Protein AF-A0A7C3MHK4-F1 (afdb_monomer)

Radius of gyration: 19.84 Å; Cα contacts (8 Å, |Δi|>4): 59; chains: 1; bounding box: 45×28×49 Å

Solvent-accessible surface area (backbone atoms only — not comparable to full-atom values): 6741 Å² total; per-residue (Å²): 111,69,72,44,54,50,44,18,52,47,42,41,50,60,54,57,68,44,49,67,60,48,52,50,52,38,53,49,46,48,49,54,54,48,51,56,50,53,50,51,54,51,50,49,67,73,64,81,41,80,51,62,92,88,40,38,67,70,56,47,50,49,47,54,53,53,52,45,42,54,48,48,60,54,54,64,69,70,69,54,64,65,62,58,47,29,56,75,71,55,50,45,64,71,50,67,77,42,104,55,60,66,68,56,52,52,50,28,34,49,50,23,52,45,64,55,45,65,78,44,84

Structure (mmCIF, N/CA/C/O backbone):
data_AF-A0A7C3MHK4-F1
#
_entry.id   AF-A0A7C3MHK4-F1
#
loop_
_atom_site.group_PDB
_atom_site.id
_atom_site.type_symbol
_atom_site.label_atom_id
_atom_site.label_alt_id
_atom_site.label_comp_id
_atom_site.label_asym_id
_atom_site.label_entity_id
_atom_site.label_seq_id
_atom_site.pdbx_PDB_ins_code
_atom_site.Cartn_x
_atom_site.Cartn_y
_atom_site.Cartn_z
_atom_site.occupancy
_atom_site.B_iso_or_equiv
_atom_site.auth_seq_id
_atom_site.auth_comp_id
_atom_site.auth_asym_id
_atom_site.auth_atom_id
_atom_site.pdbx_PDB_model_num
ATOM 1 N N . MET A 1 1 ? 14.362 14.128 -16.354 1.00 67.44 1 MET A N 1
ATOM 2 C CA . MET A 1 1 ? 13.128 13.896 -15.567 1.00 67.44 1 MET A CA 1
ATOM 3 C C . MET A 1 1 ? 12.041 13.208 -16.386 1.00 67.44 1 MET A C 1
ATOM 5 O O . MET A 1 1 ? 11.544 12.184 -15.946 1.00 67.44 1 MET A O 1
ATOM 9 N N . VAL A 1 2 ? 11.758 13.673 -17.607 1.00 85.19 2 VAL A N 1
ATOM 10 C CA . VAL A 1 2 ? 10.745 13.094 -18.517 1.00 85.19 2 VAL A CA 1
ATOM 11 C C . VAL A 1 2 ? 10.834 11.562 -18.672 1.00 85.19 2 VAL A C 1
ATOM 13 O O . VAL A 1 2 ? 9.817 10.884 -18.595 1.00 85.19 2 VAL A O 1
ATOM 16 N N . LYS A 1 3 ? 12.046 10.994 -18.785 1.00 86.88 3 LYS A N 1
ATOM 17 C CA . LYS A 1 3 ? 12.261 9.534 -18.890 1.00 86.88 3 LYS A CA 1
ATOM 18 C C . LYS A 1 3 ? 11.658 8.717 -17.735 1.00 86.88 3 LYS A C 1
ATOM 20 O O . LYS A 1 3 ? 11.111 7.649 -17.962 1.00 86.88 3 LYS A O 1
ATOM 25 N N . TYR A 1 4 ? 11.722 9.241 -16.514 1.00 86.81 4 TYR A N 1
ATOM 26 C CA . TYR A 1 4 ? 11.222 8.576 -15.308 1.00 86.81 4 TYR A CA 1
ATOM 27 C C . TYR A 1 4 ? 9.695 8.660 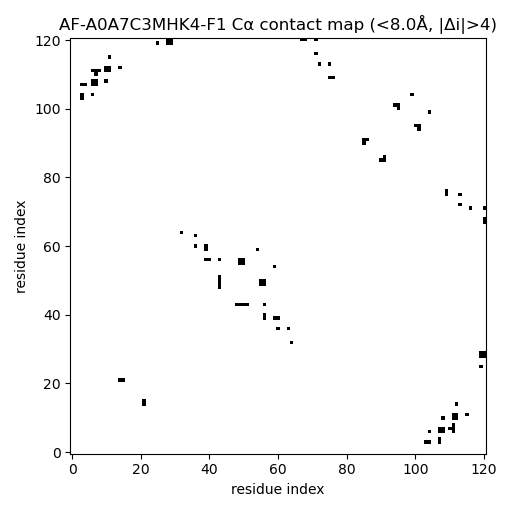-15.199 1.00 86.81 4 TYR A C 1
ATOM 29 O O . TYR A 1 4 ? 9.049 7.690 -14.817 1.00 86.81 4 TYR A O 1
ATOM 37 N N . LEU A 1 5 ? 9.105 9.772 -15.650 1.00 87.12 5 LEU A N 1
ATOM 38 C CA . LEU A 1 5 ? 7.650 9.916 -15.760 1.00 87.12 5 LEU A CA 1
ATOM 39 C C . LEU A 1 5 ? 7.046 8.944 -16.782 1.00 87.12 5 LEU A C 1
ATOM 41 O O . LEU A 1 5 ? 5.965 8.408 -16.554 1.00 87.12 5 LEU A O 1
ATOM 45 N N . TYR A 1 6 ? 7.744 8.674 -17.889 1.00 89.81 6 TYR A N 1
ATOM 46 C CA . TYR A 1 6 ? 7.305 7.651 -18.842 1.00 89.81 6 TYR A CA 1
ATOM 47 C C . TYR A 1 6 ? 7.325 6.247 -18.236 1.00 89.81 6 TYR A C 1
ATOM 49 O O . TYR A 1 6 ? 6.387 5.490 -18.462 1.00 89.81 6 TYR A O 1
ATOM 57 N N . ILE A 1 7 ? 8.344 5.918 -17.437 1.00 87.31 7 ILE A N 1
ATOM 58 C CA . ILE A 1 7 ? 8.424 4.632 -16.726 1.00 87.31 7 ILE A CA 1
ATOM 59 C C . ILE A 1 7 ? 7.272 4.501 -15.725 1.00 87.31 7 ILE A C 1
ATOM 61 O O . ILE A 1 7 ? 6.604 3.473 -15.700 1.00 87.31 7 ILE A O 1
ATOM 65 N N . PHE A 1 8 ? 6.983 5.562 -14.968 1.00 86.00 8 PHE A N 1
ATOM 66 C CA . PHE A 1 8 ? 5.824 5.612 -14.074 1.00 86.00 8 PHE A CA 1
ATOM 67 C C . PHE A 1 8 ? 4.512 5.356 -14.833 1.00 86.00 8 PHE A C 1
ATOM 69 O O . PHE A 1 8 ? 3.716 4.501 -14.451 1.00 86.00 8 PHE A O 1
ATOM 76 N N . LYS A 1 9 ? 4.296 6.064 -15.951 1.00 88.50 9 LYS A N 1
ATOM 77 C CA . LYS A 1 9 ? 3.093 5.902 -16.779 1.00 88.50 9 LYS A CA 1
ATOM 78 C C . LYS A 1 9 ? 2.987 4.490 -17.359 1.00 88.50 9 LYS A C 1
ATOM 80 O O . LYS A 1 9 ? 1.888 3.953 -17.447 1.00 88.50 9 LYS A O 1
ATOM 85 N N . LEU A 1 10 ? 4.109 3.899 -17.763 1.00 88.56 10 LEU A N 1
ATOM 86 C CA . LEU A 1 10 ? 4.144 2.547 -18.309 1.00 88.56 10 LEU A CA 1
ATOM 87 C C . LEU A 1 10 ? 3.749 1.513 -17.251 1.00 88.56 10 LEU A C 1
ATOM 89 O O . LEU A 1 10 ? 2.877 0.696 -17.527 1.00 88.56 10 LEU A O 1
ATOM 93 N N . ALA A 1 11 ? 4.303 1.618 -16.040 1.00 83.75 11 ALA A N 1
ATOM 94 C CA . ALA A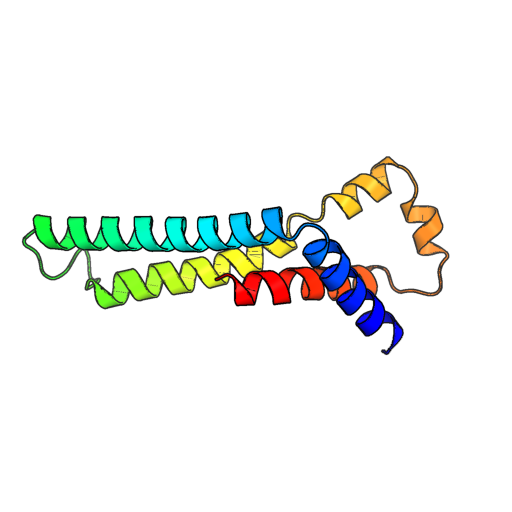 1 11 ? 3.943 0.757 -14.912 1.00 83.75 11 ALA A CA 1
ATOM 95 C C . ALA A 1 11 ? 2.438 0.831 -14.594 1.00 83.75 11 ALA A C 1
ATOM 97 O O . ALA A 1 11 ? 1.795 -0.178 -14.302 1.00 83.75 11 ALA A O 1
ATOM 98 N N . TRP A 1 12 ? 1.850 2.025 -14.719 1.00 82.00 12 TRP A N 1
ATOM 99 C CA . TRP A 1 12 ? 0.410 2.219 -14.557 1.00 82.00 12 TRP A CA 1
ATOM 100 C C . TRP A 1 12 ? -0.413 1.500 -15.633 1.00 82.00 12 TRP A C 1
ATOM 102 O O . TRP A 1 12 ? -1.395 0.823 -15.329 1.00 82.00 12 TRP A O 1
ATOM 112 N N . ILE A 1 13 ? -0.018 1.640 -16.901 1.00 87.44 13 ILE A N 1
ATOM 113 C CA . ILE A 1 13 ? -0.705 1.009 -18.037 1.00 87.44 13 ILE A CA 1
ATOM 114 C C . ILE A 1 13 ? -0.605 -0.515 -17.951 1.00 87.44 13 ILE A C 1
ATOM 116 O O . ILE A 1 13 ? -1.606 -1.194 -18.163 1.00 87.44 13 ILE A O 1
ATOM 120 N N . GLU A 1 14 ? 0.573 -1.040 -17.619 1.00 85.19 14 GLU A N 1
ATOM 121 C CA . GLU A 1 14 ? 0.816 -2.473 -17.448 1.00 85.19 14 GLU A CA 1
ATOM 122 C C . GLU A 1 14 ? -0.130 -3.070 -16.407 1.00 85.19 14 GLU A C 1
ATOM 124 O O . GLU A 1 14 ? -0.794 -4.075 -16.659 1.00 85.19 14 GLU A O 1
ATOM 129 N N . ARG A 1 15 ? -0.290 -2.395 -15.267 1.00 78.56 15 ARG A N 1
ATOM 130 C CA . ARG A 1 15 ? -1.185 -2.880 -14.220 1.00 78.56 15 ARG A CA 1
ATOM 131 C C . ARG A 1 15 ? -2.662 -2.754 -14.584 1.00 78.56 15 ARG A C 1
ATOM 133 O O . ARG A 1 15 ? -3.455 -3.645 -14.290 1.00 78.56 15 ARG A O 1
ATOM 140 N N . MET A 1 16 ? -3.029 -1.687 -15.292 1.00 80.75 16 MET A N 1
ATOM 141 C CA . MET A 1 16 ? -4.376 -1.516 -15.839 1.00 80.75 16 MET A CA 1
ATOM 142 C C . MET A 1 16 ? -4.693 -2.449 -17.014 1.00 80.75 16 MET A C 1
ATOM 144 O O . MET A 1 16 ? -5.865 -2.567 -17.374 1.00 80.75 16 MET A O 1
ATOM 148 N N . ALA A 1 17 ? -3.709 -3.120 -17.620 1.00 87.19 17 ALA A N 1
ATOM 149 C CA . ALA A 1 17 ? -3.976 -4.131 -18.641 1.00 87.19 17 ALA A CA 1
ATOM 150 C C . ALA A 1 17 ? -4.783 -5.298 -18.045 1.00 87.19 17 ALA A C 1
ATOM 152 O O . ALA A 1 17 ? -5.756 -5.756 -18.646 1.00 87.19 17 ALA A O 1
ATOM 153 N N . TYR A 1 18 ? -4.471 -5.689 -16.806 1.00 83.00 18 TYR A N 1
ATOM 154 C CA . TYR A 1 18 ? -5.171 -6.731 -16.054 1.00 83.00 18 TYR A CA 1
ATOM 155 C C . TYR A 1 18 ? -6.314 -6.157 -15.207 1.00 83.00 18 TYR A C 1
ATOM 157 O O . TYR A 1 18 ? -6.347 -6.293 -13.985 1.00 83.00 18 TYR A O 1
ATOM 165 N N . ARG A 1 19 ? -7.290 -5.521 -15.867 1.00 83.75 19 ARG A N 1
ATOM 166 C CA . ARG A 1 19 ? -8.408 -4.809 -15.212 1.00 83.75 19 ARG A CA 1
ATOM 167 C C . ARG A 1 19 ? -9.163 -5.654 -14.190 1.00 83.75 19 ARG A C 1
ATOM 169 O O . ARG A 1 19 ? -9.509 -5.153 -13.131 1.00 83.75 19 ARG A O 1
ATOM 176 N N . VAL A 1 20 ? -9.424 -6.925 -14.497 1.00 88.31 20 VAL A N 1
ATOM 177 C CA . VAL A 1 20 ? -10.140 -7.823 -13.576 1.00 88.31 20 VAL A CA 1
ATOM 178 C C . VAL A 1 20 ? -9.308 -8.092 -12.331 1.00 88.31 20 VAL A C 1
ATOM 180 O O . VAL A 1 20 ? -9.835 -7.990 -11.231 1.00 88.31 20 VAL A O 1
ATOM 183 N N . ASN A 1 21 ? -8.012 -8.368 -12.496 1.00 83.88 21 ASN A N 1
ATOM 184 C CA . ASN A 1 21 ? -7.110 -8.558 -11.365 1.00 83.88 21 ASN A CA 1
ATOM 185 C C . ASN A 1 21 ? -7.071 -7.301 -10.489 1.00 83.88 21 ASN A C 1
ATOM 187 O O . ASN A 1 21 ? -7.228 -7.392 -9.280 1.00 83.88 21 ASN A O 1
ATOM 191 N N . PHE A 1 22 ? -6.998 -6.121 -11.110 1.00 77.44 22 PHE A N 1
ATOM 192 C CA . PHE A 1 22 ? -7.094 -4.851 -10.397 1.00 77.44 22 PHE A CA 1
ATOM 193 C C . PHE A 1 22 ? -8.381 -4.717 -9.574 1.00 77.44 22 PHE A C 1
ATOM 195 O O . PHE A 1 22 ? -8.327 -4.404 -8.387 1.00 77.44 22 PHE A O 1
ATOM 202 N N . PHE A 1 23 ? -9.544 -4.958 -10.184 1.00 83.44 23 PHE A N 1
ATOM 203 C CA . PHE A 1 23 ? -10.813 -4.871 -9.462 1.00 83.44 23 PHE A CA 1
ATOM 204 C C . PHE A 1 23 ? -10.902 -5.898 -8.331 1.00 83.44 23 PHE A C 1
ATOM 206 O O . PHE A 1 23 ? -11.422 -5.574 -7.266 1.00 83.44 23 PHE A O 1
ATOM 213 N N . MET A 1 24 ? -10.379 -7.109 -8.536 1.00 87.56 24 MET A N 1
ATOM 214 C CA . MET A 1 24 ? -10.347 -8.145 -7.505 1.00 87.56 24 MET A CA 1
ATOM 215 C C . MET A 1 24 ? -9.421 -7.772 -6.347 1.00 87.56 24 MET A C 1
ATOM 217 O O . MET A 1 24 ? -9.795 -7.977 -5.195 1.00 87.56 24 MET A O 1
ATOM 221 N N . GLU A 1 25 ? -8.260 -7.178 -6.623 1.00 80.75 25 GLU A N 1
ATOM 222 C CA . GLU A 1 25 ? -7.360 -6.643 -5.595 1.00 80.75 25 GLU A CA 1
ATOM 223 C C . GLU A 1 25 ? -8.048 -5.545 -4.767 1.00 80.75 25 GLU A C 1
ATOM 225 O O . GLU A 1 25 ? -8.003 -5.604 -3.537 1.00 80.75 25 GLU A O 1
ATOM 230 N N . ILE A 1 26 ? -8.770 -4.614 -5.412 1.00 80.12 26 ILE A N 1
ATOM 231 C CA . ILE A 1 26 ? -9.554 -3.574 -4.712 1.00 80.12 26 ILE A CA 1
ATOM 232 C C . ILE A 1 26 ? -10.606 -4.171 -3.818 1.00 80.12 26 ILE A C 1
ATOM 234 O O . ILE A 1 26 ? -10.692 -3.854 -2.630 1.00 80.12 26 ILE A O 1
ATOM 238 N N . LEU A 1 27 ? -11.408 -5.048 -4.396 1.00 87.12 27 LEU A N 1
ATOM 239 C CA . LEU A 1 27 ? -12.505 -5.651 -3.684 1.00 87.12 27 LEU A CA 1
ATOM 240 C C . LEU A 1 27 ? -11.988 -6.437 -2.470 1.00 87.12 27 LEU A C 1
ATOM 242 O O . LEU A 1 27 ? -12.542 -6.319 -1.378 1.00 87.12 27 LEU A O 1
ATOM 246 N N . SER A 1 28 ? -10.881 -7.163 -2.637 1.00 86.56 28 SER A N 1
ATOM 247 C CA . SER A 1 28 ? -10.251 -7.949 -1.574 1.00 86.56 28 SER A CA 1
ATOM 248 C C . SER A 1 28 ? -9.688 -7.071 -0.451 1.00 86.56 28 SER A C 1
ATOM 250 O O . SER A 1 28 ? -9.900 -7.384 0.720 1.00 86.56 28 SER A O 1
ATOM 252 N N . GLY A 1 29 ? -9.029 -5.952 -0.777 1.00 83.19 29 GLY A N 1
ATOM 253 C CA . GLY A 1 29 ? -8.528 -4.985 0.210 1.00 83.19 29 GLY A CA 1
ATOM 254 C C . GLY A 1 29 ? -9.646 -4.339 1.035 1.00 83.19 29 GLY A C 1
ATOM 255 O O . GLY A 1 29 ? -9.558 -4.269 2.267 1.00 83.19 29 GLY A O 1
ATOM 256 N N . ILE A 1 30 ? -10.748 -3.955 0.379 1.00 84.75 30 ILE A N 1
ATOM 257 C CA . ILE A 1 30 ? -11.942 -3.418 1.047 1.00 84.75 30 ILE A CA 1
ATOM 258 C C . ILE A 1 30 ? -12.565 -4.473 1.963 1.00 84.75 30 ILE A C 1
ATOM 260 O O . ILE A 1 30 ? -12.833 -4.183 3.128 1.00 84.75 30 ILE A O 1
ATOM 264 N N . PHE A 1 31 ? -12.774 -5.701 1.479 1.00 90.75 31 PHE A N 1
ATOM 265 C CA . PHE A 1 31 ? -13.341 -6.769 2.305 1.00 90.75 31 PHE A CA 1
ATOM 266 C C . PHE A 1 31 ? -12.457 -7.094 3.504 1.00 90.75 31 PHE A C 1
ATOM 268 O O . PHE A 1 31 ? -12.976 -7.195 4.611 1.00 90.75 31 PHE A O 1
ATOM 275 N N . SER A 1 32 ? -11.142 -7.199 3.315 1.00 88.38 32 SER A N 1
ATOM 276 C CA . SER A 1 32 ? -10.192 -7.427 4.408 1.00 88.38 32 SER A CA 1
ATOM 277 C C . SER A 1 32 ? -10.304 -6.337 5.483 1.00 88.38 32 SER A C 1
ATOM 279 O O . SER A 1 32 ? -10.459 -6.637 6.670 1.00 88.38 32 SER A O 1
ATOM 281 N N . SER A 1 33 ? -10.354 -5.069 5.059 1.00 87.19 33 SER A N 1
ATOM 282 C CA . SER A 1 33 ? -10.527 -3.914 5.950 1.00 87.19 33 SER A CA 1
ATOM 283 C C . SER A 1 33 ? -11.880 -3.924 6.674 1.00 87.19 33 SER A C 1
ATOM 285 O O . SER A 1 33 ? -11.959 -3.667 7.874 1.00 87.19 33 SER A O 1
ATOM 287 N N . LEU A 1 34 ? -12.966 -4.267 5.980 1.00 91.06 34 LEU A N 1
ATOM 288 C CA . LEU A 1 34 ? -14.291 -4.370 6.591 1.00 91.06 34 LEU A CA 1
ATOM 289 C C . LEU A 1 34 ? -14.372 -5.524 7.591 1.00 91.06 34 LEU A C 1
ATOM 291 O O . LEU A 1 34 ? -14.934 -5.351 8.668 1.00 91.06 34 LEU A O 1
ATOM 295 N N . ILE A 1 35 ? -13.794 -6.683 7.267 1.00 93.94 35 ILE A N 1
ATOM 296 C CA . ILE A 1 35 ? -13.778 -7.858 8.145 1.00 93.94 35 ILE A CA 1
ATOM 297 C C . ILE A 1 35 ? -13.094 -7.513 9.466 1.00 93.94 35 ILE A C 1
ATOM 299 O O . ILE A 1 35 ? -13.662 -7.785 10.525 1.00 93.94 35 ILE A O 1
ATOM 303 N N . ILE A 1 36 ? -11.919 -6.875 9.427 1.00 91.44 36 ILE A N 1
ATOM 304 C CA . ILE A 1 36 ? -11.204 -6.518 10.657 1.00 91.44 36 ILE A CA 1
ATOM 305 C C . ILE A 1 36 ? -11.977 -5.473 11.477 1.00 91.44 36 ILE A C 1
ATOM 307 O O . ILE A 1 36 ? -12.071 -5.603 12.697 1.00 91.44 36 ILE A O 1
ATOM 311 N N . ILE A 1 37 ? -12.618 -4.492 10.833 1.00 91.94 37 ILE A N 1
ATOM 312 C CA . ILE A 1 37 ? -13.445 -3.492 11.526 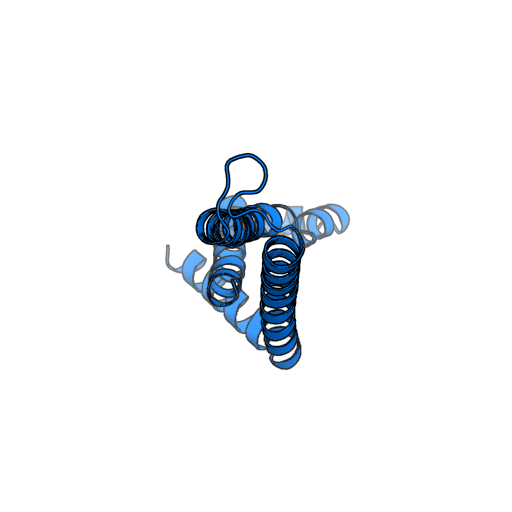1.00 91.94 37 ILE A CA 1
ATOM 313 C C . ILE A 1 37 ? -14.686 -4.144 12.153 1.00 91.94 37 ILE A C 1
ATOM 315 O O . ILE A 1 37 ? -14.974 -3.909 13.327 1.00 91.94 37 ILE A O 1
ATOM 319 N N . PHE A 1 38 ? -15.419 -4.983 11.413 1.00 94.44 38 PHE A N 1
ATOM 320 C CA . PHE A 1 38 ? -16.600 -5.685 11.926 1.00 94.44 38 PHE A CA 1
ATOM 321 C C . PHE A 1 38 ? -16.258 -6.634 13.070 1.00 94.44 38 PHE A C 1
ATOM 323 O O . PHE A 1 38 ? -17.013 -6.705 14.042 1.00 94.44 38 PHE A O 1
ATOM 330 N N . LEU A 1 39 ? -15.111 -7.311 12.991 1.00 94.81 39 LEU A N 1
ATOM 331 C CA . LEU A 1 39 ? -14.602 -8.148 14.068 1.00 94.81 39 LEU A CA 1
ATOM 332 C C . LEU A 1 39 ? -14.421 -7.331 15.351 1.00 94.81 39 LEU A C 1
ATOM 334 O O . LEU A 1 39 ? -14.974 -7.691 16.389 1.00 94.81 39 LEU A O 1
ATOM 338 N N . TRP A 1 40 ? -13.709 -6.204 15.284 1.00 93.56 40 TRP A N 1
ATOM 339 C CA . TRP A 1 40 ? -13.487 -5.362 16.460 1.00 93.56 40 TRP A CA 1
ATOM 340 C C . TRP A 1 40 ? -14.773 -4.704 16.964 1.00 93.56 40 TRP A C 1
ATOM 342 O O . TRP A 1 40 ? -14.997 -4.668 18.172 1.00 93.56 40 TRP A O 1
ATOM 352 N N . MET A 1 41 ? -15.684 -4.289 16.081 1.00 92.06 41 MET A N 1
ATOM 353 C CA . MET A 1 41 ? -17.014 -3.825 16.494 1.00 92.06 41 MET A CA 1
ATOM 354 C C . MET A 1 41 ? -17.792 -4.900 17.263 1.00 92.06 41 MET A C 1
ATOM 356 O O . MET A 1 41 ? -18.428 -4.596 18.272 1.00 92.06 41 MET A O 1
ATOM 360 N N . ALA A 1 42 ? -17.734 -6.160 16.823 1.00 94.25 42 ALA A N 1
ATOM 361 C CA . ALA A 1 42 ? -18.361 -7.266 17.537 1.00 94.25 42 ALA A CA 1
ATOM 362 C C . ALA A 1 42 ? -17.700 -7.494 18.906 1.00 94.25 42 ALA A C 1
ATOM 364 O O . ALA A 1 42 ? -18.408 -7.611 19.904 1.00 94.25 42 ALA A O 1
ATOM 365 N N . ILE A 1 43 ? -16.366 -7.484 18.975 1.00 93.69 43 ILE A N 1
ATOM 366 C CA . ILE A 1 43 ? -15.618 -7.649 20.231 1.00 93.69 43 ILE A CA 1
ATOM 367 C C . ILE A 1 43 ? -16.030 -6.586 21.259 1.00 93.69 43 ILE A C 1
ATOM 369 O O . ILE A 1 43 ? -16.387 -6.944 22.378 1.00 93.69 43 ILE A O 1
ATOM 373 N N . TYR A 1 44 ? -16.054 -5.302 20.888 1.00 93.31 44 TYR A N 1
ATOM 374 C CA . TYR A 1 44 ? -16.470 -4.225 21.799 1.00 93.31 44 TYR A CA 1
ATOM 375 C C . TYR A 1 44 ? -17.945 -4.334 22.210 1.00 93.31 44 TYR A C 1
ATOM 377 O O . TYR A 1 44 ? -18.292 -4.022 23.345 1.00 93.31 44 TYR A O 1
ATOM 385 N N . ARG A 1 45 ? -18.824 -4.813 21.321 1.00 91.25 45 ARG A N 1
ATOM 386 C CA . ARG A 1 45 ? -20.243 -5.010 21.649 1.00 91.25 45 ARG A CA 1
ATOM 387 C C . ARG A 1 45 ? -20.459 -6.121 22.681 1.00 91.25 45 ARG A C 1
ATOM 389 O O . ARG A 1 45 ? -21.337 -5.990 23.527 1.00 91.25 45 ARG A O 1
ATOM 396 N N . TYR A 1 46 ? -19.690 -7.208 22.607 1.00 90.75 46 TYR A N 1
ATOM 397 C CA . TYR A 1 46 ? -19.839 -8.363 23.504 1.00 90.75 46 TYR A CA 1
ATOM 398 C C . TYR A 1 46 ? -18.917 -8.329 24.732 1.00 90.75 46 TYR A C 1
ATOM 400 O O . TYR A 1 46 ? -19.117 -9.120 25.650 1.00 90.75 46 TYR A O 1
ATOM 408 N N . SER A 1 47 ? -17.935 -7.426 24.792 1.00 86.94 47 SER A N 1
ATOM 409 C CA . SER A 1 47 ? -17.020 -7.311 25.937 1.00 86.94 47 SER A CA 1
ATOM 410 C C . SER A 1 47 ? -17.679 -6.725 27.192 1.00 86.94 47 SER A C 1
ATOM 412 O O . SER A 1 47 ? -17.155 -6.902 28.291 1.00 86.94 47 SER A O 1
ATOM 414 N N . GLY A 1 48 ? -18.796 -6.000 27.041 1.00 80.88 48 GLY A N 1
ATOM 415 C CA . GLY A 1 48 ? -19.462 -5.280 28.133 1.00 80.88 48 GLY A CA 1
ATOM 416 C C . GLY A 1 48 ? -18.644 -4.116 28.708 1.00 80.88 48 GLY A C 1
ATOM 417 O O . GLY A 1 48 ? -18.980 -3.611 29.777 1.00 80.88 48 GLY A O 1
ATOM 418 N N . ARG A 1 49 ? -17.560 -3.702 28.035 1.00 81.06 49 ARG A N 1
ATOM 419 C CA . ARG A 1 49 ? -16.658 -2.621 28.458 1.00 81.06 49 ARG A CA 1
ATOM 420 C C . ARG A 1 49 ? -16.549 -1.570 27.358 1.00 81.06 49 ARG A C 1
ATOM 422 O O . ARG A 1 49 ? -16.381 -1.916 26.192 1.00 81.06 49 ARG A O 1
ATOM 429 N N . GLU A 1 50 ? -16.590 -0.291 27.731 1.00 78.75 50 GLU A N 1
ATOM 430 C CA . GLU A 1 50 ? -16.421 0.821 26.779 1.00 78.75 50 GLU A CA 1
ATOM 431 C C . GLU A 1 50 ? -14.986 0.936 26.239 1.00 78.75 50 GLU A C 1
ATOM 433 O O . GLU A 1 50 ? -14.775 1.432 25.129 1.00 78.75 50 GLU A O 1
ATOM 438 N N . SER A 1 51 ? -14.002 0.447 26.997 1.00 84.56 51 SER A N 1
ATOM 439 C CA . SER A 1 51 ? -12.597 0.376 26.599 1.00 84.56 51 SER A CA 1
ATOM 440 C C . SER A 1 51 ? -12.032 -1.036 26.774 1.00 84.56 51 SER A C 1
ATOM 442 O O . SER A 1 51 ? -12.396 -1.783 27.688 1.00 84.56 51 SER A O 1
ATOM 444 N N . LEU A 1 52 ? -11.123 -1.405 25.872 1.00 84.75 52 LEU A N 1
ATOM 445 C CA . LEU A 1 52 ? -10.328 -2.631 25.932 1.00 84.75 52 LEU A CA 1
ATOM 446 C C . LEU A 1 52 ? -8.852 -2.228 26.029 1.00 84.75 52 LEU A C 1
ATOM 448 O O . LEU A 1 52 ? -8.325 -1.575 25.128 1.00 84.75 52 LEU A O 1
ATOM 452 N N . GLY A 1 53 ? -8.206 -2.580 27.146 1.00 82.50 53 GLY A N 1
ATOM 453 C CA . GLY A 1 53 ? -6.936 -1.960 27.537 1.00 82.50 53 GLY A CA 1
ATOM 454 C C . GLY A 1 53 ? -7.187 -0.490 27.865 1.00 82.50 53 GLY A C 1
ATOM 455 O O . GLY A 1 53 ? -7.916 -0.210 28.812 1.00 82.50 53 GLY A O 1
ATOM 456 N N . ASP A 1 54 ? -6.693 0.403 27.008 1.00 85.44 54 ASP A N 1
ATOM 457 C CA . ASP A 1 54 ? -6.910 1.857 27.080 1.00 85.44 54 ASP A CA 1
ATOM 458 C C . ASP A 1 54 ? -7.531 2.438 25.800 1.00 85.44 54 ASP A C 1
ATOM 460 O O . ASP A 1 54 ? -7.695 3.648 25.683 1.00 85.44 54 ASP A O 1
ATOM 464 N N . TYR A 1 55 ? -7.903 1.585 24.839 1.00 89.94 55 TYR A N 1
ATOM 465 C CA . TYR A 1 55 ? -8.458 2.024 23.562 1.00 89.94 55 TYR A CA 1
ATOM 466 C C . TYR A 1 55 ? -9.983 1.948 23.569 1.00 89.94 55 TYR A C 1
ATOM 468 O O . TYR A 1 55 ? -10.581 0.912 23.893 1.00 89.94 55 TYR A O 1
ATOM 476 N N . LYS A 1 56 ? -10.628 3.026 23.130 1.00 92.75 56 LYS A N 1
ATOM 477 C CA . LYS A 1 56 ? -12.026 3.030 22.692 1.00 92.75 56 LYS A CA 1
ATOM 478 C C . LYS A 1 56 ? -12.127 2.500 21.264 1.00 92.75 56 LYS A C 1
ATOM 480 O O . LYS A 1 56 ? -11.166 2.536 20.498 1.00 92.75 56 LYS A O 1
ATOM 485 N N . LEU A 1 57 ? -13.326 2.074 20.867 1.00 90.56 57 LEU A N 1
ATOM 486 C CA . LEU A 1 57 ? -13.583 1.543 19.523 1.00 90.56 57 LEU A CA 1
ATOM 487 C C . LEU A 1 57 ? -13.076 2.471 18.401 1.00 90.56 57 LEU A C 1
ATOM 489 O O . LEU A 1 57 ? -12.473 2.000 17.442 1.00 90.56 57 LEU A O 1
ATOM 493 N N . GLN A 1 58 ? -13.290 3.784 18.528 1.00 91.50 58 GLN A N 1
ATOM 494 C CA . GLN A 1 58 ? -12.852 4.766 17.527 1.00 91.50 58 GLN A CA 1
ATOM 495 C C . GLN A 1 58 ? -11.325 4.804 17.378 1.00 91.50 58 GLN A C 1
ATOM 497 O O . GLN A 1 58 ? -10.811 4.855 16.261 1.00 91.50 58 GLN A O 1
ATOM 502 N N . GLU A 1 59 ? -10.601 4.737 18.494 1.00 93.50 59 GLU A N 1
ATOM 503 C CA . GLU A 1 59 ? -9.137 4.743 18.512 1.00 93.50 59 GLU A CA 1
ATOM 504 C C . GLU A 1 59 ? -8.593 3.437 17.931 1.00 93.50 59 GLU A C 1
ATOM 506 O O . GLU A 1 59 ? -7.659 3.459 17.133 1.00 93.50 59 GLU A O 1
ATOM 511 N N . MET A 1 60 ? -9.244 2.311 18.237 1.00 93.25 60 MET A N 1
ATOM 512 C CA . MET A 1 60 ? -8.873 1.008 17.696 1.00 93.25 60 MET A CA 1
ATOM 513 C C . MET A 1 60 ? -9.067 0.931 16.179 1.00 93.25 60 MET A C 1
ATOM 515 O O . MET A 1 60 ? -8.177 0.491 15.456 1.00 93.25 60 MET A O 1
ATOM 519 N N . VAL A 1 61 ? -10.207 1.409 15.669 1.00 91.94 61 VAL A N 1
ATOM 520 C CA . VAL A 1 61 ? -10.466 1.467 14.222 1.00 91.94 61 VAL A CA 1
ATOM 521 C C . VAL A 1 61 ? -9.473 2.401 13.530 1.00 91.94 61 VAL A C 1
ATOM 523 O O . VAL A 1 61 ? -8.930 2.046 12.486 1.00 91.94 61 VAL A O 1
ATOM 526 N N . THR A 1 62 ? -9.176 3.558 14.128 1.00 92.50 62 THR A N 1
ATOM 527 C CA . THR A 1 62 ? -8.180 4.501 13.594 1.00 92.50 62 THR A CA 1
ATOM 528 C C . THR A 1 62 ? -6.794 3.866 13.526 1.00 92.50 62 THR A C 1
ATOM 530 O O . THR A 1 62 ? -6.114 3.986 12.509 1.00 92.50 62 THR A O 1
ATOM 533 N N . TYR A 1 63 ? -6.393 3.147 14.575 1.00 91.69 63 TYR A N 1
ATOM 534 C CA . TYR A 1 63 ? -5.129 2.422 14.618 1.00 91.69 63 TYR A CA 1
ATOM 535 C C . TYR A 1 63 ? -5.048 1.338 13.538 1.00 91.69 63 TYR A C 1
ATOM 537 O O . TYR A 1 63 ? -4.042 1.250 12.840 1.00 91.69 63 TYR A O 1
ATOM 545 N N . LEU A 1 64 ? -6.104 0.542 13.360 1.00 89.75 64 LEU A N 1
ATOM 546 C CA . LEU A 1 64 ? -6.131 -0.536 12.369 1.00 89.75 64 LEU A CA 1
ATOM 547 C C . LEU A 1 64 ? -6.069 0.000 10.938 1.00 89.75 64 LEU A C 1
ATOM 549 O O . LEU A 1 64 ? -5.297 -0.513 10.132 1.00 89.75 64 LEU A O 1
ATOM 553 N N . ILE A 1 65 ? -6.840 1.049 10.633 1.00 87.50 65 ILE A N 1
ATOM 554 C CA . ILE A 1 65 ? -6.81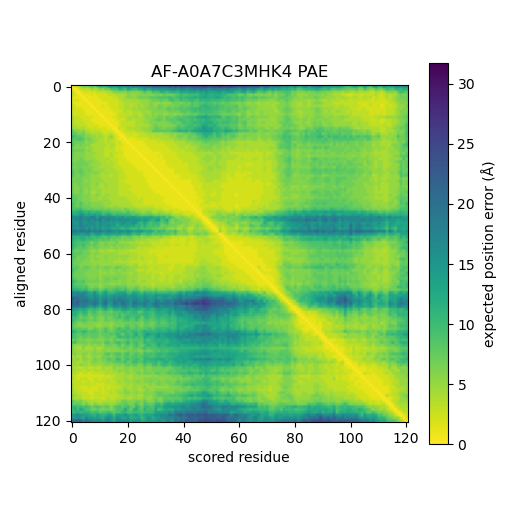0 1.691 9.315 1.00 87.50 65 ILE A CA 1
ATOM 555 C C . ILE A 1 65 ? -5.442 2.342 9.095 1.00 87.50 65 ILE A C 1
ATOM 557 O O . ILE A 1 65 ? -4.771 2.032 8.118 1.00 87.50 65 ILE A O 1
ATOM 561 N N . GLY A 1 66 ? -4.982 3.189 10.019 1.00 88.19 66 GLY A N 1
ATOM 562 C CA . GLY A 1 66 ? -3.705 3.895 9.888 1.00 88.19 66 GLY A CA 1
ATOM 563 C C . GLY A 1 66 ? -2.504 2.951 9.801 1.00 88.19 66 GLY A C 1
ATOM 564 O O . GLY A 1 66 ? -1.644 3.118 8.938 1.00 88.19 66 GLY A O 1
ATOM 565 N N . GLY A 1 67 ? -2.467 1.920 10.646 1.00 87.62 67 GLY A N 1
ATOM 566 C CA . GLY A 1 67 ? -1.450 0.873 10.608 1.00 87.62 67 GLY A CA 1
ATOM 567 C C . GLY A 1 67 ? -1.493 0.072 9.308 1.00 87.62 67 GLY A C 1
ATOM 568 O O . GLY A 1 67 ? -0.444 -0.197 8.727 1.00 87.62 67 GLY A O 1
ATOM 569 N N . GLY A 1 68 ? -2.693 -0.240 8.808 1.00 83.62 68 GLY A N 1
ATOM 570 C CA . GLY A 1 68 ? -2.895 -0.879 7.508 1.00 83.62 68 GLY A CA 1
ATOM 571 C C . GLY A 1 68 ? -2.323 -0.056 6.352 1.00 83.62 68 GLY A C 1
ATOM 572 O O . GLY A 1 68 ? -1.542 -0.587 5.565 1.00 83.62 68 GLY A O 1
ATOM 573 N N . LEU A 1 69 ? -2.623 1.247 6.305 1.00 80.06 69 LEU A N 1
ATOM 574 C CA . LEU A 1 69 ? -2.103 2.174 5.289 1.00 80.06 69 LEU A CA 1
ATOM 575 C C . LEU A 1 69 ? -0.567 2.243 5.309 1.00 80.06 69 LEU A C 1
ATOM 577 O O . LEU A 1 69 ? 0.091 2.155 4.271 1.00 80.06 69 LEU A O 1
ATOM 581 N N . ILE A 1 70 ? 0.027 2.359 6.502 1.00 84.12 70 ILE A N 1
ATOM 582 C CA . ILE A 1 70 ? 1.489 2.386 6.662 1.00 84.12 70 ILE A CA 1
ATOM 583 C C . ILE A 1 70 ? 2.102 1.058 6.202 1.00 84.12 70 ILE A C 1
ATOM 585 O O . ILE A 1 70 ? 3.099 1.049 5.480 1.00 84.12 70 ILE A O 1
ATOM 589 N N . ASN A 1 71 ? 1.497 -0.068 6.581 1.00 80.38 71 ASN A N 1
ATOM 590 C CA . ASN A 1 71 ? 1.980 -1.391 6.207 1.00 80.38 71 ASN A CA 1
ATOM 591 C C . ASN A 1 71 ? 1.891 -1.634 4.690 1.00 80.38 71 ASN A C 1
ATOM 593 O O . ASN A 1 71 ? 2.837 -2.155 4.099 1.00 80.38 71 ASN A O 1
ATOM 597 N N . SER A 1 72 ? 0.804 -1.188 4.050 1.00 74.06 72 SER A N 1
ATOM 598 C CA . SER A 1 72 ? 0.609 -1.212 2.591 1.00 74.06 72 SER A CA 1
ATOM 599 C C . SER A 1 72 ? 1.749 -0.479 1.868 1.00 74.06 72 SER A C 1
ATOM 601 O O . SER A 1 72 ? 2.340 -0.993 0.910 1.00 74.06 72 SER A O 1
ATOM 603 N N . PHE A 1 73 ? 2.164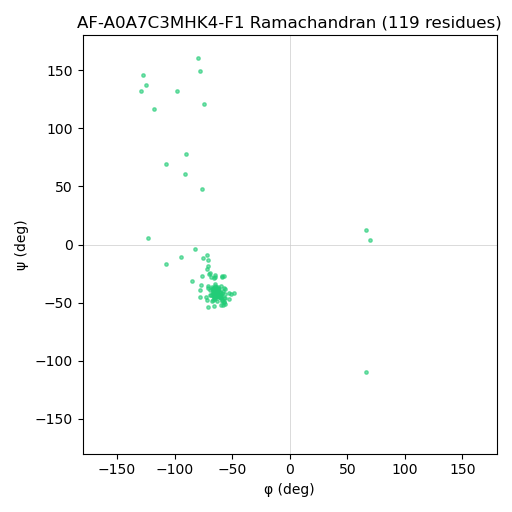 0.678 2.397 1.00 73.00 73 PHE A N 1
ATOM 604 C CA . PHE A 1 73 ? 3.281 1.451 1.854 1.00 73.00 73 PHE A CA 1
ATOM 605 C C . PHE A 1 73 ? 4.639 0.741 2.001 1.00 73.00 73 PHE A C 1
ATOM 607 O O . PHE A 1 73 ? 5.452 0.750 1.070 1.00 73.00 73 PHE A O 1
ATOM 614 N N . ILE A 1 74 ? 4.890 0.108 3.153 1.00 74.81 74 ILE A N 1
ATOM 615 C CA . ILE A 1 74 ? 6.158 -0.577 3.448 1.00 74.81 74 ILE A CA 1
ATOM 616 C C . ILE A 1 74 ? 6.299 -1.858 2.616 1.00 74.81 74 ILE A C 1
ATOM 618 O O . ILE A 1 74 ? 7.295 -2.007 1.906 1.00 74.81 74 ILE A O 1
ATOM 622 N N . LEU A 1 75 ? 5.310 -2.759 2.663 1.00 62.22 75 LEU A N 1
ATOM 623 C CA . LEU A 1 75 ? 5.396 -4.093 2.051 1.00 62.22 75 LEU A CA 1
ATOM 624 C C . LEU A 1 75 ? 5.506 -4.041 0.525 1.00 62.22 75 LEU A C 1
ATOM 626 O O . LEU A 1 75 ? 6.290 -4.788 -0.057 1.00 62.22 75 LEU A O 1
ATOM 630 N N . THR A 1 76 ? 4.833 -3.083 -0.117 1.00 60.03 76 THR A N 1
ATOM 631 C CA . THR A 1 76 ? 4.937 -2.869 -1.571 1.00 60.03 76 THR A CA 1
ATOM 632 C C . THR A 1 76 ? 6.376 -2.568 -2.019 1.00 60.03 76 THR A C 1
ATOM 634 O O . THR A 1 76 ? 6.742 -2.855 -3.150 1.00 60.03 76 THR A O 1
ATOM 637 N N . THR A 1 77 ? 7.216 -1.994 -1.148 1.00 55.72 77 THR A N 1
ATOM 638 C CA . THR 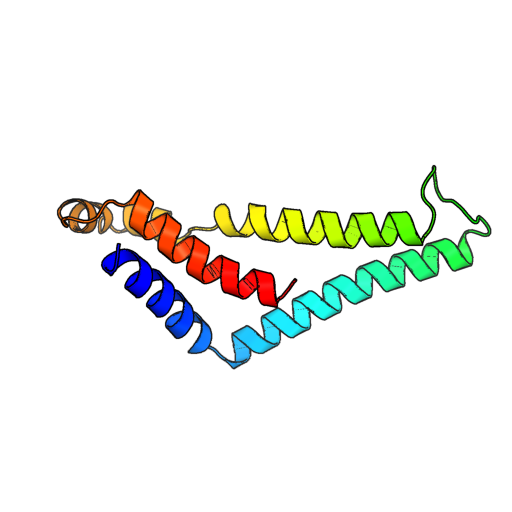A 1 77 ? 8.623 -1.679 -1.473 1.00 55.72 77 THR A CA 1
ATOM 639 C C . THR A 1 77 ? 9.529 -2.913 -1.454 1.00 55.72 77 THR A C 1
ATOM 641 O O . THR A 1 77 ? 10.570 -2.925 -2.109 1.00 55.72 77 THR A O 1
ATOM 644 N N . ALA A 1 78 ? 9.171 -3.933 -0.670 1.00 50.44 78 ALA A N 1
ATOM 645 C CA . ALA A 1 78 ? 10.033 -5.080 -0.396 1.00 50.44 78 ALA A CA 1
ATOM 646 C C . ALA A 1 78 ? 9.936 -6.165 -1.480 1.00 50.44 78 ALA A C 1
ATOM 648 O O . ALA A 1 78 ? 10.925 -6.836 -1.779 1.00 50.44 78 ALA A O 1
ATOM 649 N N . GLU A 1 79 ? 8.772 -6.309 -2.110 1.00 53.84 79 GLU A N 1
ATOM 650 C CA . GLU A 1 79 ? 8.544 -7.300 -3.156 1.00 53.84 79 GLU A CA 1
ATOM 651 C C . GLU A 1 79 ? 8.862 -6.722 -4.533 1.00 53.84 79 GLU A C 1
ATOM 653 O O . GLU A 1 79 ? 7.978 -6.377 -5.311 1.00 53.84 79 GLU A O 1
ATOM 658 N N . ASN A 1 80 ? 10.151 -6.634 -4.866 1.00 62.50 80 ASN A N 1
ATOM 659 C CA . ASN A 1 80 ? 10.570 -6.397 -6.246 1.00 62.50 80 ASN A CA 1
ATOM 660 C C . ASN A 1 80 ? 11.180 -7.674 -6.853 1.00 62.50 80 ASN A C 1
ATOM 662 O O . ASN A 1 80 ? 12.397 -7.736 -7.072 1.00 62.50 80 ASN A O 1
ATOM 666 N N . PRO A 1 81 ? 10.362 -8.724 -7.095 1.00 64.31 81 PRO A N 1
ATOM 667 C CA . PRO A 1 81 ? 10.837 -10.009 -7.605 1.00 64.31 81 PRO A CA 1
ATOM 668 C C . PRO A 1 81 ? 11.549 -9.859 -8.948 1.00 64.31 81 PRO A C 1
ATOM 670 O O . PRO A 1 81 ? 12.494 -10.591 -9.218 1.00 64.31 81 PRO A O 1
ATOM 673 N N . GLU A 1 82 ? 11.191 -8.850 -9.743 1.00 69.06 82 GLU A N 1
ATOM 674 C CA . GLU A 1 82 ? 11.885 -8.534 -10.989 1.00 69.06 82 GLU A CA 1
ATOM 675 C C . GLU A 1 82 ? 13.365 -8.204 -10.792 1.00 69.06 82 GLU A C 1
ATOM 677 O O . GLU A 1 82 ? 14.174 -8.545 -11.645 1.00 69.06 82 GLU A O 1
ATOM 682 N N . THR A 1 83 ? 13.763 -7.546 -9.701 1.00 72.62 83 THR A N 1
ATOM 683 C CA . THR A 1 83 ? 15.186 -7.245 -9.478 1.00 72.62 83 THR A CA 1
ATOM 684 C C . THR A 1 83 ? 15.964 -8.526 -9.202 1.00 72.62 83 THR A C 1
ATOM 686 O O . THR A 1 83 ? 17.025 -8.728 -9.785 1.00 72.62 83 THR A O 1
ATOM 689 N N . SER A 1 84 ? 15.415 -9.417 -8.371 1.00 78.38 84 SER A N 1
ATOM 690 C CA . SER A 1 84 ? 16.011 -10.733 -8.110 1.00 78.38 84 SER A CA 1
ATOM 691 C C . SER A 1 84 ? 16.060 -11.585 -9.382 1.00 78.38 84 SER A C 1
ATOM 693 O O . SER A 1 84 ? 17.096 -12.164 -9.698 1.00 78.38 84 SER A O 1
ATOM 695 N N . GLN A 1 85 ? 14.979 -11.583 -10.163 1.00 80.06 85 GLN A N 1
ATOM 696 C CA . GLN A 1 85 ? 14.881 -12.311 -11.424 1.00 80.06 85 GLN A CA 1
ATOM 697 C C . GLN A 1 85 ? 15.885 -11.787 -12.459 1.00 80.06 85 GLN A C 1
ATOM 699 O O . GLN A 1 85 ? 16.614 -12.564 -13.060 1.00 80.06 85 GLN A O 1
ATOM 704 N N . ASN A 1 86 ? 16.023 -10.465 -12.600 1.00 80.38 86 ASN A N 1
ATOM 705 C CA . ASN A 1 86 ? 16.993 -9.862 -13.517 1.00 80.38 86 ASN A CA 1
ATOM 706 C C . ASN A 1 86 ? 18.454 -10.155 -13.129 1.00 80.38 86 ASN A C 1
ATOM 708 O O . ASN A 1 86 ? 19.337 -10.157 -13.991 1.00 80.38 86 ASN A O 1
ATOM 712 N N . ILE A 1 87 ? 18.729 -10.375 -11.838 1.00 83.19 87 ILE A N 1
ATOM 713 C CA . ILE A 1 87 ? 20.042 -10.839 -11.369 1.00 83.19 87 ILE A CA 1
ATOM 714 C C . ILE A 1 87 ? 20.244 -12.303 -11.765 1.00 83.19 87 ILE A C 1
ATOM 716 O O . ILE A 1 87 ? 21.290 -12.635 -12.319 1.00 83.19 87 ILE A O 1
ATOM 720 N N . GLN A 1 88 ? 19.248 -13.158 -11.513 1.00 85.06 88 GLN A N 1
ATOM 721 C CA . GLN A 1 88 ? 19.302 -14.587 -11.836 1.00 85.06 88 GLN A CA 1
ATOM 722 C C . GLN A 1 88 ? 19.442 -14.840 -13.344 1.00 85.06 88 GLN A C 1
ATOM 724 O O . GLN A 1 88 ? 20.248 -15.672 -13.751 1.00 85.06 88 GLN A O 1
ATOM 729 N N . ASP A 1 89 ? 18.737 -14.066 -14.168 1.00 87.19 89 ASP A N 1
ATOM 730 C CA . ASP A 1 89 ? 18.730 -14.208 -15.628 1.00 87.19 89 ASP A CA 1
ATOM 731 C C . ASP A 1 89 ? 19.926 -13.514 -16.311 1.00 87.19 89 ASP A C 1
ATOM 733 O O . ASP A 1 89 ? 20.074 -13.567 -17.532 1.00 87.19 89 ASP A O 1
ATOM 737 N N . GLY A 1 90 ? 20.778 -12.812 -15.552 1.00 84.88 90 GLY A N 1
ATOM 738 C CA . GLY A 1 90 ? 21.932 -12.073 -16.079 1.00 84.88 90 GLY A CA 1
ATOM 739 C C . GLY A 1 90 ? 21.580 -10.823 -16.901 1.00 84.88 90 GLY A C 1
ATOM 740 O O . GLY A 1 90 ? 22.474 -10.145 -17.418 1.00 84.88 90 GLY A O 1
ATOM 741 N N . THR A 1 91 ? 20.298 -10.465 -16.997 1.00 85.50 91 THR A N 1
ATOM 742 C CA . THR A 1 91 ? 19.803 -9.304 -17.755 1.00 85.50 91 THR A CA 1
ATOM 743 C C . THR A 1 91 ? 20.160 -7.971 -17.093 1.00 85.50 91 THR A C 1
ATOM 745 O O . THR A 1 91 ? 20.189 -6.934 -17.766 1.00 85.50 91 THR A O 1
ATOM 748 N N . LEU A 1 92 ? 20.507 -7.979 -15.797 1.00 84.31 92 LEU A N 1
ATOM 749 C CA . LEU A 1 92 ? 20.961 -6.790 -15.076 1.00 84.31 92 LEU A CA 1
ATOM 750 C C . LEU A 1 92 ? 22.200 -6.155 -15.730 1.00 84.31 92 LEU A C 1
ATOM 752 O O . LEU A 1 92 ? 22.262 -4.933 -15.862 1.00 84.31 92 LEU A O 1
ATOM 756 N N . SER A 1 93 ? 23.151 -6.959 -16.211 1.00 84.69 93 SER A N 1
ATOM 757 C CA . SER A 1 93 ? 24.370 -6.465 -16.872 1.00 84.69 93 SER A CA 1
ATOM 758 C C . SER A 1 93 ? 24.050 -5.649 -18.130 1.00 84.69 93 SER A C 1
ATOM 760 O O . SER A 1 93 ? 24.603 -4.570 -18.343 1.00 84.69 93 SER A O 1
ATOM 762 N N . THR A 1 94 ? 23.087 -6.111 -18.933 1.00 85.50 94 THR A N 1
ATOM 763 C CA . THR A 1 94 ? 22.590 -5.401 -20.126 1.00 85.50 94 THR A CA 1
ATOM 764 C C . THR A 1 94 ? 21.799 -4.142 -19.772 1.00 85.50 94 THR A C 1
ATOM 766 O O . THR A 1 94 ? 21.687 -3.212 -20.572 1.00 85.50 94 THR A O 1
ATOM 769 N N . PHE A 1 95 ? 21.224 -4.084 -18.576 1.00 85.19 95 PHE A N 1
ATOM 770 C CA . PHE A 1 95 ? 20.548 -2.890 -18.097 1.00 85.19 95 PHE A CA 1
ATOM 771 C C . PHE A 1 95 ? 21.537 -1.821 -17.608 1.00 85.19 95 PHE A C 1
ATOM 773 O O . PHE A 1 95 ? 21.349 -0.646 -17.920 1.00 85.19 95 PHE A O 1
ATOM 780 N N . LEU A 1 96 ? 22.620 -2.216 -16.932 1.00 85.94 96 LEU A N 1
ATOM 781 C CA . LEU A 1 96 ? 23.636 -1.306 -16.382 1.00 85.94 96 LEU A CA 1
ATOM 782 C C . LEU A 1 96 ? 24.414 -0.515 -17.445 1.00 85.94 96 LEU A C 1
ATOM 784 O O . LEU A 1 96 ? 24.880 0.585 -17.162 1.00 85.94 96 LEU A O 1
ATOM 788 N N . ILE A 1 97 ? 24.524 -1.035 -18.670 1.00 90.19 97 ILE A N 1
ATOM 789 C CA . ILE A 1 97 ? 25.164 -0.325 -19.792 1.00 90.19 97 ILE A CA 1
ATOM 790 C C . ILE A 1 97 ? 24.293 0.800 -20.380 1.00 90.19 97 ILE A C 1
ATOM 792 O O . ILE A 1 97 ? 24.769 1.596 -21.189 1.00 90.19 97 ILE A O 1
ATOM 796 N N . LYS A 1 98 ? 23.006 0.880 -20.014 1.00 87.38 98 LYS A N 1
ATOM 797 C CA . LYS A 1 98 ? 22.100 1.931 -20.498 1.00 87.38 98 LYS A CA 1
ATOM 798 C C . LYS A 1 98 ? 22.362 3.243 -19.739 1.00 87.38 98 LYS A C 1
ATOM 800 O O . LYS A 1 98 ? 22.665 3.205 -18.550 1.00 87.38 98 LYS A O 1
ATOM 805 N N . PRO A 1 99 ? 22.151 4.428 -20.351 1.00 87.44 99 PRO A N 1
ATOM 806 C CA . PRO A 1 99 ? 22.315 5.734 -19.692 1.00 87.44 99 PRO A CA 1
ATOM 807 C C . PRO A 1 99 ? 21.137 6.073 -18.745 1.00 87.44 99 PRO A C 1
ATOM 809 O O . PRO A 1 99 ? 20.524 7.153 -18.783 1.00 87.44 99 PRO A O 1
ATOM 812 N N . LEU A 1 100 ? 20.769 5.118 -17.895 1.00 85.75 100 LEU A N 1
ATOM 813 C CA . LEU A 1 100 ? 19.682 5.179 -16.928 1.00 85.75 100 LEU A CA 1
ATOM 814 C C . LEU A 1 100 ? 20.224 4.751 -15.569 1.00 85.75 100 LEU A C 1
ATOM 816 O O . LEU A 1 100 ? 20.876 3.723 -15.460 1.00 85.75 100 LEU A O 1
ATOM 820 N N . ASN A 1 101 ? 19.934 5.532 -14.530 1.00 87.12 101 ASN A N 1
ATOM 821 C CA . ASN A 1 101 ? 20.279 5.125 -13.175 1.00 87.12 101 ASN A CA 1
ATOM 822 C C . ASN A 1 101 ? 19.297 4.017 -12.738 1.00 87.12 101 ASN A C 1
ATOM 824 O O . ASN A 1 101 ? 18.092 4.299 -12.708 1.00 87.12 101 ASN A O 1
ATOM 828 N N . PRO A 1 102 ? 19.774 2.809 -12.379 1.00 82.56 102 PRO A N 1
ATOM 829 C CA . PRO A 1 102 ? 18.923 1.707 -11.937 1.00 82.56 102 PRO A CA 1
ATOM 830 C C . PRO A 1 102 ? 17.982 2.079 -10.799 1.00 82.56 102 PRO A C 1
ATOM 832 O O . PRO A 1 102 ? 16.778 1.857 -10.897 1.00 82.56 102 PRO A O 1
ATOM 835 N N . TYR A 1 103 ? 18.503 2.755 -9.776 1.00 83.75 103 TYR A N 1
ATOM 836 C CA . TYR A 1 103 ? 17.722 3.190 -8.623 1.00 83.75 103 TYR A CA 1
ATOM 837 C C . TYR A 1 103 ? 16.621 4.176 -9.014 1.00 83.75 103 TYR A C 1
ATOM 839 O O . TYR A 1 103 ? 15.518 4.111 -8.486 1.00 83.75 103 TYR A O 1
ATOM 847 N N . GLY A 1 104 ? 16.882 5.058 -9.985 1.00 85.62 104 GLY A N 1
ATOM 848 C CA . GLY A 1 104 ? 15.869 5.981 -10.499 1.00 85.62 104 GLY A CA 1
ATOM 849 C C . GLY A 1 104 ? 14.744 5.262 -11.246 1.00 85.62 104 GLY A C 1
ATOM 850 O O . GLY A 1 104 ? 13.581 5.644 -11.127 1.00 85.62 104 GLY A O 1
ATOM 851 N N . VAL A 1 105 ? 15.076 4.208 -11.997 1.00 85.44 105 VAL A N 1
ATOM 852 C CA . VAL A 1 105 ? 14.089 3.366 -12.689 1.00 85.44 105 VAL A CA 1
ATOM 853 C C . VAL A 1 105 ? 13.252 2.583 -11.683 1.00 85.44 105 VAL A C 1
ATOM 855 O O . VAL A 1 105 ? 12.026 2.634 -11.762 1.00 85.44 105 VAL A O 1
ATOM 858 N N . TRP A 1 106 ? 13.894 1.927 -10.714 1.00 84.62 106 TRP A N 1
ATOM 859 C CA . TRP A 1 106 ? 13.205 1.178 -9.664 1.00 84.62 106 TRP A CA 1
ATOM 860 C C . TRP A 1 106 ? 12.296 2.073 -8.831 1.00 84.62 106 TRP A C 1
ATOM 862 O O . TRP A 1 106 ? 11.132 1.734 -8.663 1.00 84.62 106 TRP A O 1
ATOM 872 N N . LEU A 1 107 ? 12.769 3.252 -8.415 1.00 84.31 107 LEU A N 1
ATOM 873 C CA . LEU A 1 107 ? 11.953 4.220 -7.681 1.00 84.31 107 LEU A CA 1
ATOM 874 C C . LEU A 1 107 ? 10.744 4.684 -8.501 1.00 84.31 107 LEU A C 1
ATOM 876 O O . LEU A 1 107 ? 9.634 4.744 -7.991 1.00 84.31 107 LEU A O 1
ATOM 880 N N . SER A 1 108 ? 10.936 5.001 -9.783 1.00 86.44 108 SER A N 1
ATOM 881 C CA . SER A 1 108 ? 9.841 5.487 -10.638 1.00 86.44 108 SER A CA 1
ATOM 882 C C . SER A 1 108 ? 8.773 4.422 -10.873 1.00 86.44 108 SER A C 1
ATOM 884 O O . SER A 1 108 ? 7.586 4.737 -10.926 1.00 86.44 108 SER A O 1
ATOM 886 N N . ARG A 1 109 ? 9.198 3.164 -11.015 1.00 83.69 109 ARG A N 1
ATOM 887 C CA . ARG A 1 109 ? 8.302 2.022 -11.187 1.00 83.69 109 ARG A CA 1
ATOM 888 C C . ARG A 1 109 ? 7.576 1.678 -9.889 1.00 83.69 109 ARG A C 1
ATOM 890 O O . ARG A 1 109 ? 6.361 1.525 -9.907 1.00 83.69 109 ARG A O 1
ATOM 897 N N . ASP A 1 110 ? 8.294 1.653 -8.770 1.00 82.00 110 ASP A N 1
ATOM 898 C CA . ASP A 1 110 ? 7.729 1.443 -7.435 1.00 82.00 110 ASP A CA 1
ATOM 899 C C . ASP A 1 110 ? 6.693 2.520 -7.087 1.00 82.00 110 ASP A C 1
ATOM 901 O O . ASP A 1 110 ? 5.586 2.199 -6.669 1.00 82.00 110 ASP A O 1
ATOM 905 N N . LEU A 1 111 ? 6.979 3.793 -7.379 1.00 83.69 111 LEU A N 1
ATOM 906 C CA . LEU A 1 111 ? 6.004 4.878 -7.242 1.00 83.69 111 LEU A CA 1
ATOM 907 C C . LEU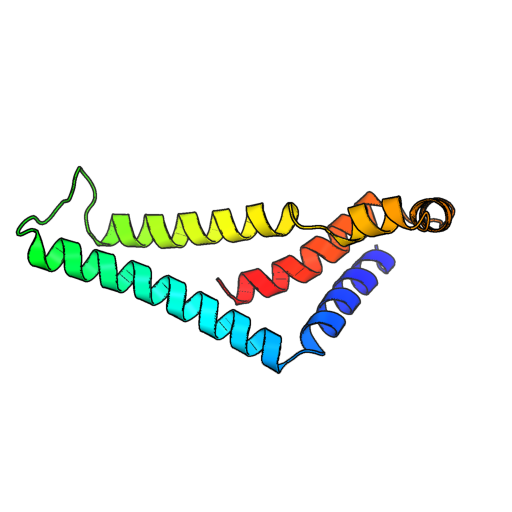 A 1 111 ? 4.783 4.681 -8.150 1.00 83.69 111 LEU A C 1
ATOM 909 O O . LEU A 1 111 ? 3.665 4.966 -7.724 1.00 83.69 111 LEU A O 1
ATOM 913 N N . GLY A 1 112 ? 4.975 4.174 -9.372 1.00 80.75 112 GLY A N 1
ATOM 914 C CA . GLY A 1 112 ? 3.886 3.811 -10.285 1.00 80.75 112 GLY A CA 1
ATOM 915 C C . GLY A 1 112 ? 2.964 2.748 -9.694 1.00 80.75 112 GLY A C 1
ATOM 916 O O . GLY A 1 112 ? 1.744 2.901 -9.717 1.00 80.75 112 GLY A O 1
ATOM 917 N N . HIS A 1 113 ? 3.541 1.706 -9.096 1.00 78.25 113 HIS A N 1
ATOM 918 C CA . HIS A 1 113 ? 2.781 0.656 -8.423 1.00 78.25 113 HIS A CA 1
ATOM 919 C C . HIS A 1 113 ? 2.148 1.138 -7.106 1.00 78.25 113 HIS A C 1
ATOM 921 O O . HIS A 1 113 ? 1.012 0.772 -6.814 1.00 78.25 113 HIS A O 1
ATOM 927 N N . LYS A 1 114 ? 2.825 1.992 -6.332 1.00 77.00 114 LYS A N 1
ATOM 928 C CA . LYS A 1 114 ? 2.323 2.553 -5.065 1.00 77.00 114 LYS A CA 1
ATOM 929 C C . LYS A 1 114 ? 1.179 3.531 -5.248 1.00 77.00 114 LYS A C 1
ATOM 931 O O . LYS A 1 114 ? 0.206 3.457 -4.512 1.00 77.00 114 LYS A O 1
ATOM 936 N N . ALA A 1 115 ? 1.263 4.430 -6.227 1.00 73.25 115 ALA A N 1
ATOM 937 C CA . ALA A 1 115 ? 0.177 5.363 -6.522 1.00 73.25 115 ALA A CA 1
ATOM 938 C C . ALA A 1 115 ? -1.134 4.620 -6.837 1.00 73.25 115 ALA A C 1
ATOM 940 O O . ALA A 1 115 ? -2.223 5.137 -6.605 1.00 73.25 115 ALA A O 1
ATOM 941 N N . PHE A 1 116 ? -1.023 3.388 -7.333 1.00 66.31 116 PHE A N 1
ATOM 942 C CA . PHE A 1 116 ? -2.153 2.518 -7.593 1.00 66.31 116 PHE A CA 1
ATOM 943 C C . PHE A 1 116 ? -2.685 1.877 -6.310 1.00 66.31 116 PHE A C 1
ATOM 945 O O . PHE A 1 116 ? -3.889 1.907 -6.085 1.00 66.31 116 PHE A O 1
ATOM 952 N N . PHE A 1 117 ? -1.803 1.370 -5.443 1.00 65.19 117 PHE A N 1
ATOM 953 C CA . PHE A 1 117 ? -2.178 0.837 -4.127 1.00 65.19 117 PHE A CA 1
ATOM 954 C C . PHE A 1 117 ? -2.725 1.903 -3.159 1.00 65.19 117 PHE A C 1
ATOM 956 O O . PHE A 1 117 ? -3.592 1.605 -2.353 1.00 65.19 117 PHE A O 1
ATOM 963 N N . PHE A 1 118 ? -2.309 3.165 -3.273 1.00 62.09 118 PHE A N 1
ATOM 964 C CA . PHE A 1 118 ? -2.857 4.254 -2.455 1.00 62.09 118 PHE A CA 1
ATOM 965 C C . PHE A 1 118 ? -4.320 4.587 -2.801 1.00 62.09 118 PHE A C 1
ATOM 967 O O . PHE A 1 118 ? -5.084 5.014 -1.943 1.00 62.09 118 PHE A O 1
ATOM 974 N N . LEU A 1 119 ? -4.752 4.357 -4.049 1.00 54.19 119 LEU A N 1
ATOM 975 C CA . LEU A 1 119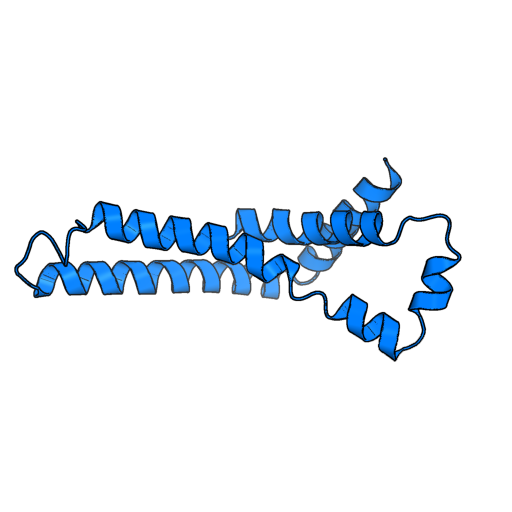 ? -6.178 4.441 -4.418 1.00 54.19 119 LEU A CA 1
ATOM 976 C C . LEU A 1 119 ? -7.011 3.281 -3.850 1.00 54.19 119 LEU A C 1
ATOM 978 O O . LEU A 1 119 ? -8.234 3.270 -3.964 1.00 54.19 119 LEU A O 1
ATOM 982 N N . LEU A 1 120 ? -6.328 2.293 -3.293 1.00 51.66 120 LEU A N 1
ATOM 983 C CA . LEU A 1 120 ? -6.788 0.953 -2.981 1.00 51.66 120 LEU A CA 1
ATOM 984 C C . LEU A 1 120 ? -6.974 0.767 -1.458 1.00 51.66 120 LEU A C 1
ATOM 986 O O . LEU A 1 120 ? -7.699 -0.139 -1.048 1.00 51.66 120 LEU A O 1
ATOM 990 N N . GLY A 1 121 ? -6.384 1.658 -0.646 1.00 43.78 121 GLY A N 1
ATOM 991 C CA . GLY A 1 121 ? -6.204 1.517 0.802 1.00 43.78 121 GLY A CA 1
ATOM 992 C C . GLY A 1 121 ? -4.722 1.424 1.118 1.00 43.78 121 GLY A C 1
ATOM 993 O O . GLY A 1 121 ? -4.195 0.293 1.209 1.00 43.78 121 GLY A O 1
#

Mean predicted aligned error: 7.21 Å

Sequence (121 aa):
MVKYLYIFKLAWIERMAYRVNFFMEILSGIFSSLIIIFLWMAIYRYSGRESLGDYKLQEMVTYLIGGGLINSFILTTAENPETSQNIQDGTLSTFLIKPLNPYGVWLSRDLGHKAFFFLLG

pLDDT: mean 82.4, std 10.2, range [43.78, 94.81]

Secondary structure (DSSP, 8-state):
-HHHHHHHHHHHHHHHHTHHHHHHHHHHHHHHHHHHHHHHHHHHHHS--SEETTEEHHHHHHHHHHHHHHHHHHHHHH--HHHHHHHHTSHHHHHHTSSS-HHHHHHHHHHHHHHHHHTT-

Nearest PDB structures (foldseek):
  8d9p-assembly1_A  TM=3.467E-01  e=5.924E+00  synthetic construct

Foldseek 3Di:
DVVLLVLLVVLLVVVCVPVVVLVVLLVVLVVVLVVVLVVLVVC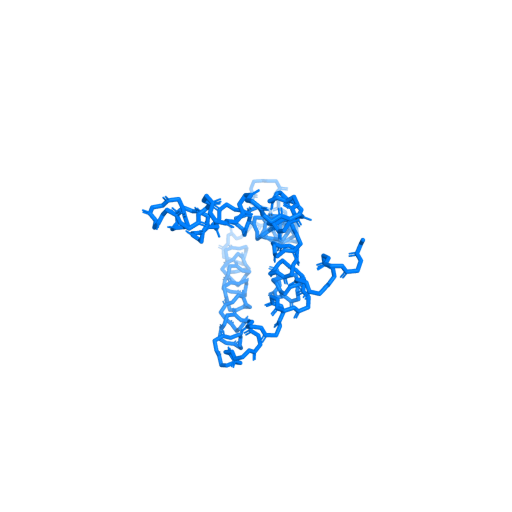CVPVPDCDDPNDGSVRVNVCSVVVVLVVLLVVLLVPPVVVVVCVVVVVVVVVVPDPDDPVSSSVSSSVSVVVSCNVRD